Protein AF-A0A2A7MD75-F1 (afdb_monomer)

Nearest PDB structures (foldseek):
  5ohl-assembly1_A-2  TM=5.148E-01  e=8.592E-01  synthetic construct
  4v7h-assembly1_AQ  TM=4.344E-01  e=2.071E+00  Thermomyces lanuginosus
  1b12-assembly4_D  TM=4.498E-01  e=2.619E+00  Escherichia coli BL21(DE3)
  5ztm-assembly1_A  TM=4.430E-01  e=4.186E+00  Drosophila melanogaster
  6f0l-assembly1_5  TM=4.204E-01  e=7.980E+00  Saccharomyces cerevisiae S288C

pLDDT: mean 86.3, std 8.71, range [55.56, 96.75]

Organism: NCBI:txid137838

Radius of gyration: 30.17 Å; Cα contacts (8 Å, |Δi|>4): 158; chains: 1; bounding box: 60×30×83 Å

Sequence (170 aa):
MFCSVKKYNTKDDIVYRFYLCERKRDKETGKIKCSDKLIISIPYDYMIDTHMLKAISRAITRKCKEKGFDKDIYNDIVYDKFTNIRYDLLDLERKKQQEEAERRYKEEYQYQEYFNSFCSGNTTTNYTEEEKGYLKKIYRAAAAKLHPDIIKDDGAGMQFLNKLKEEWSI

Mean predicted aligned error: 11.99 Å

Solvent-accessible surface area (backbone atoms only — not comparable to full-atom values): 9565 Å² total; per-residue (Å²): 119,49,56,48,76,48,82,42,81,54,97,88,51,45,33,40,34,37,24,48,35,40,76,46,68,39,86,87,79,66,47,74,49,75,47,77,43,79,53,50,74,42,48,48,69,56,54,62,37,74,83,40,48,70,57,49,55,51,48,47,53,51,40,36,49,78,72,72,48,56,71,66,59,46,50,68,37,47,46,47,53,50,52,53,52,32,50,56,51,47,52,50,51,52,49,52,53,50,54,50,50,52,49,52,50,50,53,51,50,52,50,49,51,53,49,52,66,65,46,62,58,92,55,95,57,98,63,53,76,68,53,46,55,52,51,51,52,52,50,51,60,47,48,77,60,35,34,34,91,75,67,70,54,97,32,64,60,44,55,52,50,53,51,51,33,62,76,63,40,64

Structure (mmCIF, N/CA/C/O backbone):
data_AF-A0A2A7MD75-F1
#
_entry.id   AF-A0A2A7MD75-F1
#
loop_
_atom_site.group_PDB
_atom_site.id
_atom_site.type_symbol
_atom_site.label_atom_id
_atom_site.label_alt_id
_atom_site.label_comp_id
_atom_site.label_asym_id
_atom_site.label_entity_id
_atom_site.label_seq_id
_atom_site.pdbx_PDB_ins_code
_atom_site.Cartn_x
_atom_site.Cartn_y
_atom_site.Cartn_z
_atom_site.occupancy
_atom_site.B_iso_or_equiv
_atom_site.auth_seq_id
_atom_site.auth_comp_id
_atom_site.auth_asym_id
_atom_site.auth_atom_id
_atom_site.pdbx_PDB_model_num
ATOM 1 N N . MET A 1 1 ? -9.422 -5.688 26.666 1.00 85.56 1 MET A N 1
ATOM 2 C CA . MET A 1 1 ? -9.940 -4.989 25.465 1.00 85.56 1 MET A CA 1
ATOM 3 C C . MET A 1 1 ? -8.946 -5.228 24.340 1.00 85.56 1 MET A C 1
ATOM 5 O O . MET A 1 1 ? -7.787 -5.452 24.655 1.00 85.56 1 MET A O 1
ATOM 9 N N . PHE A 1 2 ? -9.359 -5.249 23.074 1.00 90.00 2 PHE A N 1
ATOM 10 C CA . PHE A 1 2 ? -8.423 -5.431 21.955 1.00 90.00 2 PHE A CA 1
ATOM 11 C C . PHE A 1 2 ? -8.871 -4.651 20.718 1.00 90.00 2 PHE A C 1
ATOM 13 O O . PHE A 1 2 ? -10.055 -4.339 20.582 1.00 90.00 2 PHE A O 1
ATOM 20 N N . CYS A 1 3 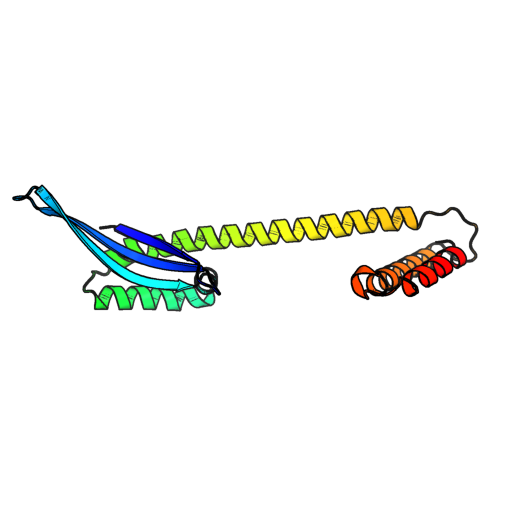? -7.938 -4.354 19.809 1.00 92.62 3 CYS A N 1
ATOM 21 C CA . CYS A 1 3 ? -8.252 -3.744 18.521 1.00 92.62 3 CYS A CA 1
ATOM 22 C C . CYS A 1 3 ? -8.365 -4.821 17.437 1.00 92.62 3 CYS A C 1
ATOM 24 O O . CYS A 1 3 ? -7.416 -5.558 17.163 1.00 92.62 3 CYS A O 1
ATOM 26 N N . SER A 1 4 ? -9.543 -4.914 16.823 1.00 94.25 4 SER A N 1
ATOM 27 C CA . SER A 1 4 ? -9.794 -5.750 15.650 1.00 94.25 4 SER A CA 1
ATOM 28 C C . SER A 1 4 ? -9.738 -4.892 14.395 1.00 94.25 4 SER A C 1
ATOM 30 O O . SER A 1 4 ? -10.275 -3.785 14.374 1.00 94.25 4 SER A O 1
ATOM 32 N N . VAL A 1 5 ? -9.122 -5.408 13.334 1.00 95.94 5 VAL A N 1
ATOM 33 C CA . VAL A 1 5 ? -9.049 -4.716 12.046 1.00 95.94 5 VAL A CA 1
ATOM 34 C C . VAL A 1 5 ? -9.687 -5.585 10.984 1.00 95.94 5 VAL A C 1
ATOM 36 O O . VAL A 1 5 ? -9.373 -6.768 10.870 1.00 95.94 5 VAL A O 1
ATOM 39 N N . LYS A 1 6 ? -10.611 -5.000 10.225 1.00 95.62 6 LYS A N 1
ATOM 40 C CA . LYS A 1 6 ? -11.292 -5.669 9.117 1.00 95.62 6 LYS A CA 1
ATOM 41 C C . LYS A 1 6 ? -10.925 -4.978 7.812 1.00 95.62 6 LYS A C 1
ATOM 43 O O . LYS A 1 6 ? -11.078 -3.761 7.699 1.00 95.62 6 LYS A O 1
ATOM 48 N N . LYS A 1 7 ? -10.463 -5.770 6.849 1.00 95.56 7 LYS A N 1
ATOM 49 C CA . LYS A 1 7 ? -10.178 -5.348 5.477 1.00 95.56 7 LYS A CA 1
ATOM 50 C C . LYS A 1 7 ? -11.444 -5.506 4.635 1.00 95.56 7 LYS A C 1
ATOM 52 O O . LYS A 1 7 ? -12.062 -6.567 4.667 1.00 95.56 7 LYS A O 1
ATOM 57 N N . TYR A 1 8 ? -11.809 -4.470 3.891 1.00 93.50 8 TYR A N 1
ATOM 58 C CA . TYR A 1 8 ? -12.924 -4.493 2.948 1.00 93.50 8 TYR A CA 1
ATOM 59 C C . TYR A 1 8 ? -12.434 -4.082 1.571 1.00 93.50 8 TYR A C 1
ATOM 61 O O . TYR A 1 8 ? -11.775 -3.055 1.443 1.00 93.50 8 TYR A O 1
ATOM 69 N N . ASN A 1 9 ? -12.796 -4.852 0.552 1.00 92.44 9 ASN A N 1
ATOM 70 C CA . ASN A 1 9 ? -12.582 -4.451 -0.830 1.00 92.44 9 ASN A CA 1
ATOM 71 C C . ASN A 1 9 ? -13.812 -3.656 -1.277 1.00 92.44 9 ASN A C 1
ATOM 73 O O . ASN A 1 9 ? -14.935 -4.162 -1.229 1.00 92.44 9 ASN A O 1
ATOM 77 N N . THR A 1 10 ? -13.607 -2.400 -1.644 1.00 85.44 10 THR A N 1
ATOM 78 C CA . THR A 1 10 ? -14.609 -1.580 -2.331 1.00 85.44 10 THR A CA 1
ATOM 79 C C . THR A 1 10 ? -14.386 -1.679 -3.842 1.00 85.44 10 THR A C 1
ATOM 81 O O . THR A 1 10 ? -13.470 -2.373 -4.280 1.00 85.44 10 THR A O 1
ATOM 84 N N . LYS A 1 11 ? -15.242 -1.038 -4.650 1.00 83.38 11 LYS A N 1
ATOM 85 C CA . LYS A 1 11 ? -15.054 -1.002 -6.111 1.00 83.38 11 LYS A CA 1
ATOM 86 C C . LYS A 1 11 ? -13.720 -0.365 -6.506 1.00 83.38 11 LYS A C 1
ATOM 88 O O . LYS A 1 11 ? -13.101 -0.840 -7.449 1.00 83.38 11 LYS A O 1
ATOM 93 N N . ASP A 1 12 ? -13.309 0.662 -5.764 1.00 82.00 12 ASP A N 1
ATOM 94 C CA . ASP A 1 12 ? -12.208 1.542 -6.160 1.00 82.00 12 ASP A CA 1
ATOM 95 C C . ASP A 1 12 ? -10.964 1.380 -5.272 1.00 82.00 12 ASP A C 1
ATOM 97 O O . ASP A 1 12 ? -9.863 1.678 -5.718 1.00 82.00 12 ASP A O 1
ATOM 101 N N . ASP A 1 13 ? -11.112 0.890 -4.033 1.00 86.44 13 ASP A N 1
ATOM 102 C CA . ASP A 1 13 ? -9.994 0.768 -3.085 1.00 86.44 13 ASP A CA 1
ATOM 103 C C . ASP A 1 13 ? -10.198 -0.327 -2.011 1.00 86.44 13 ASP A C 1
ATOM 105 O O . ASP A 1 13 ? -11.296 -0.848 -1.784 1.00 86.44 13 ASP A O 1
ATOM 109 N N . ILE A 1 14 ? -9.134 -0.658 -1.288 1.00 93.88 14 ILE A N 1
ATOM 110 C CA . ILE A 1 14 ? -9.124 -1.475 -0.080 1.00 93.88 14 ILE A CA 1
ATOM 111 C C . ILE A 1 14 ? -9.228 -0.561 1.147 1.00 93.88 14 ILE A C 1
ATOM 113 O O . ILE A 1 14 ? -8.377 0.282 1.384 1.00 93.88 14 ILE A O 1
ATOM 117 N N . VAL A 1 15 ? -10.210 -0.793 2.019 1.00 95.88 15 VAL A N 1
ATOM 118 C CA . VAL A 1 15 ? -10.409 0.003 3.242 1.00 95.88 15 VAL A CA 1
ATOM 119 C C . VAL A 1 15 ? -10.162 -0.832 4.498 1.00 95.88 15 VAL A C 1
ATOM 121 O O . VAL A 1 15 ? -10.755 -1.899 4.687 1.00 95.88 15 VAL A O 1
ATOM 124 N N . TYR A 1 16 ? -9.345 -0.306 5.410 1.00 96.75 16 TYR A N 1
ATOM 125 C CA . TYR A 1 16 ? -9.064 -0.881 6.726 1.00 96.75 16 TYR A CA 1
ATOM 126 C C . TYR A 1 16 ? -9.935 -0.224 7.791 1.00 96.75 16 TYR A C 1
ATOM 128 O O . TYR A 1 16 ? -9.830 0.972 8.061 1.00 96.75 16 TYR A O 1
ATOM 136 N N . ARG A 1 17 ? -10.805 -1.009 8.428 1.00 96.50 17 ARG A N 1
ATOM 137 C CA . ARG A 1 17 ? -11.669 -0.543 9.518 1.00 96.50 17 ARG A CA 1
ATOM 138 C C . ARG A 1 17 ? -11.159 -1.042 10.858 1.00 96.50 17 ARG A C 1
ATOM 140 O O . ARG A 1 17 ? -11.089 -2.249 11.078 1.00 96.50 17 ARG A O 1
ATOM 147 N N . PHE A 1 18 ? -10.865 -0.109 11.754 1.00 95.44 18 PHE A N 1
ATOM 148 C CA . PHE A 1 18 ? -10.353 -0.374 13.094 1.00 95.44 18 PHE A CA 1
ATOM 149 C C . PHE A 1 18 ? -11.491 -0.327 14.106 1.00 95.44 18 PHE A C 1
ATOM 151 O O . PHE A 1 18 ? -12.180 0.687 14.240 1.00 95.44 18 PHE A O 1
ATOM 158 N N . TYR A 1 19 ? -11.672 -1.418 14.837 1.00 94.25 19 TYR A N 1
ATOM 159 C CA . TYR A 1 19 ? -12.678 -1.577 15.875 1.00 94.25 19 TYR A CA 1
ATOM 160 C C . TYR A 1 19 ? -11.994 -1.751 17.221 1.00 94.25 19 TYR A C 1
ATOM 162 O O . TYR A 1 19 ? -11.042 -2.521 17.340 1.00 94.25 19 TYR A O 1
ATOM 170 N N . LEU A 1 20 ? -12.505 -1.073 18.241 1.00 92.19 20 LEU A N 1
ATOM 171 C CA . LEU A 1 20 ? -12.139 -1.335 19.622 1.00 92.19 20 LEU A CA 1
ATOM 172 C C . LEU A 1 20 ? -13.194 -2.256 20.234 1.00 92.19 20 LEU A C 1
ATOM 174 O O . LEU A 1 20 ? -14.373 -1.899 20.330 1.00 92.19 20 LEU A O 1
ATOM 178 N N . CYS A 1 21 ? -12.758 -3.463 20.579 1.00 90.81 21 CYS A N 1
ATOM 179 C CA . CYS A 1 21 ? -13.603 -4.576 20.976 1.00 90.81 21 CYS A CA 1
ATOM 180 C C . CYS A 1 21 ? -13.475 -4.835 22.478 1.00 90.81 21 CYS A C 1
ATOM 182 O O . CYS A 1 21 ? -12.389 -5.097 23.011 1.00 90.81 21 CYS A O 1
ATOM 184 N N . GLU A 1 22 ? -14.612 -4.822 23.163 1.00 88.25 22 GLU A N 1
ATOM 185 C CA . GLU A 1 22 ? -14.734 -5.208 24.561 1.00 88.25 22 GLU A CA 1
ATOM 186 C C . GLU A 1 22 ? -15.516 -6.517 24.671 1.00 88.25 22 GLU A C 1
ATOM 188 O O . GLU A 1 22 ? -16.541 -6.717 24.012 1.00 88.25 22 GLU A O 1
ATOM 193 N N . ARG A 1 23 ? -15.001 -7.441 25.483 1.00 88.38 23 ARG A N 1
ATOM 194 C CA . ARG A 1 23 ? -15.619 -8.733 25.778 1.00 88.38 23 ARG A CA 1
ATOM 195 C C . ARG A 1 23 ? -15.598 -8.910 27.288 1.00 88.38 23 ARG A C 1
ATOM 197 O O . ARG A 1 23 ? -14.522 -8.939 27.880 1.00 88.38 23 ARG A O 1
ATOM 204 N N . LYS A 1 24 ? -16.775 -8.988 27.904 1.00 85.50 24 LYS A N 1
ATOM 205 C CA . LYS A 1 24 ? -16.943 -9.204 29.347 1.00 85.50 24 LYS A CA 1
ATOM 206 C C . LYS A 1 24 ? -17.894 -10.373 29.558 1.00 85.50 24 LYS A C 1
ATOM 208 O O . LYS A 1 24 ? -18.954 -10.417 28.938 1.00 85.50 24 LYS A O 1
ATOM 213 N N . ARG A 1 25 ? -17.517 -11.326 30.410 1.00 84.31 25 ARG A N 1
ATOM 214 C CA . ARG A 1 25 ? -18.412 -12.409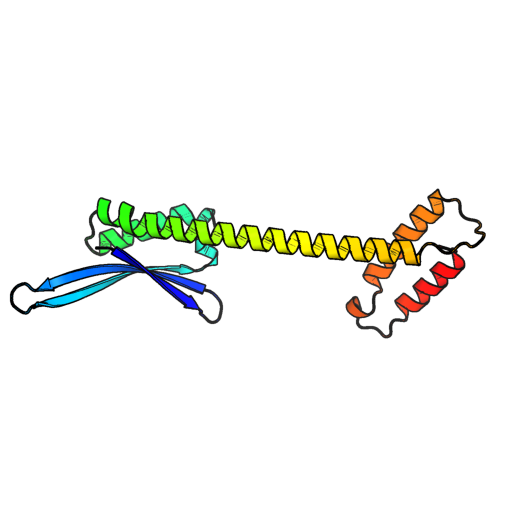 30.825 1.00 84.31 25 ARG A CA 1
ATOM 215 C C . ARG A 1 25 ? -19.274 -11.905 31.974 1.00 84.31 25 ARG A C 1
ATOM 217 O O . ARG A 1 25 ? -18.754 -11.418 32.974 1.00 84.31 25 ARG A O 1
ATOM 224 N N . ASP A 1 26 ? -20.578 -11.995 31.793 1.00 86.50 26 ASP A N 1
ATOM 225 C CA . ASP A 1 26 ? -21.553 -11.730 32.834 1.00 86.50 26 ASP A CA 1
ATOM 226 C C . ASP A 1 26 ? -21.435 -12.826 33.903 1.00 86.50 26 ASP A C 1
ATOM 228 O O . ASP A 1 26 ? -21.495 -14.015 33.583 1.00 86.50 26 ASP A O 1
ATOM 232 N N . LYS A 1 27 ? -21.163 -12.431 35.152 1.00 86.31 27 LYS A N 1
ATOM 233 C CA . LYS A 1 27 ? -20.851 -13.377 36.234 1.00 86.31 27 LYS A CA 1
ATOM 234 C C . LYS A 1 27 ? -22.071 -14.175 36.695 1.00 86.31 27 LYS A C 1
ATOM 236 O O . LYS A 1 27 ? -21.892 -15.276 37.197 1.00 86.31 27 LYS A O 1
ATOM 241 N N . GLU A 1 28 ? -23.275 -13.642 36.509 1.00 87.38 28 GLU A N 1
ATOM 242 C CA . GLU A 1 28 ? -24.522 -14.263 36.963 1.00 87.38 28 GLU A CA 1
ATOM 243 C C . GLU A 1 28 ? -25.106 -15.177 35.887 1.00 87.38 28 GLU A C 1
ATOM 245 O O . GLU A 1 28 ? -25.476 -16.315 36.151 1.00 87.38 28 GLU A O 1
ATOM 250 N N . THR A 1 29 ? -25.150 -14.698 34.643 1.00 88.12 29 THR A N 1
ATOM 251 C CA . THR A 1 29 ? -25.767 -15.441 33.531 1.00 88.12 29 THR A CA 1
ATOM 252 C C . THR A 1 29 ? -24.774 -16.294 32.743 1.00 88.12 29 THR A C 1
ATOM 254 O O . THR A 1 29 ? -25.175 -17.067 31.875 1.00 88.12 29 THR A O 1
ATOM 257 N N . GLY A 1 30 ? -23.468 -16.108 32.961 1.00 87.81 30 GLY A N 1
ATOM 258 C CA . GLY A 1 30 ? -22.396 -16.758 32.202 1.00 87.81 30 GLY A CA 1
ATOM 259 C C . GLY A 1 30 ? -22.269 -16.293 30.745 1.00 87.81 30 GLY A C 1
ATOM 260 O O . GLY A 1 30 ? -21.328 -16.700 30.056 1.00 87.81 30 GLY A O 1
ATOM 261 N N . LYS A 1 31 ? -23.178 -15.434 30.262 1.00 86.50 31 LYS A N 1
ATOM 262 C CA . LYS A 1 31 ? -23.213 -14.945 28.877 1.00 86.50 31 LYS A CA 1
ATOM 263 C C . LYS A 1 31 ? -22.079 -13.955 28.616 1.00 86.50 31 LYS A C 1
ATOM 265 O O . LYS A 1 31 ? -21.733 -13.132 29.462 1.00 86.50 31 LYS A O 1
ATOM 270 N N . ILE A 1 32 ? -21.502 -13.997 27.417 1.00 85.88 32 ILE A N 1
ATOM 271 C CA . ILE A 1 32 ? -20.489 -13.023 26.992 1.00 85.88 32 ILE A CA 1
ATOM 272 C C . ILE A 1 32 ? -21.200 -11.800 26.409 1.00 85.88 32 ILE A C 1
ATOM 274 O O . ILE A 1 32 ? -21.901 -11.904 25.406 1.00 85.88 32 ILE A O 1
ATOM 278 N N . LYS A 1 33 ? -20.984 -10.630 27.013 1.00 83.38 33 LYS A N 1
ATOM 279 C CA . LYS A 1 33 ? -21.380 -9.331 26.463 1.00 83.38 33 LYS A CA 1
ATOM 280 C C . LYS A 1 33 ? -20.251 -8.807 25.576 1.00 83.38 33 LYS A C 1
ATOM 282 O O . LYS A 1 33 ? -19.104 -8.680 26.019 1.00 83.38 33 LYS A O 1
ATOM 287 N N . CYS A 1 34 ? -20.575 -8.524 24.318 1.00 85.88 34 CYS A N 1
ATOM 288 C CA . CYS A 1 34 ? -19.650 -7.997 23.320 1.00 85.88 34 CYS A CA 1
ATOM 289 C C . CYS A 1 34 ? -20.041 -6.579 22.893 1.00 85.88 34 CYS A C 1
ATOM 291 O O . CYS A 1 34 ? -21.200 -6.316 22.587 1.00 85.88 34 CYS A O 1
ATOM 293 N N . SER A 1 35 ? -19.058 -5.682 22.840 1.00 87.06 35 SER A N 1
ATOM 294 C CA . SER A 1 35 ? -19.202 -4.331 22.295 1.00 87.06 35 SER A CA 1
ATOM 295 C C . SER A 1 35 ? -18.095 -4.090 21.278 1.00 87.06 35 SER A C 1
ATOM 297 O O . SER A 1 35 ? -16.918 -4.193 21.621 1.00 87.06 35 SER A O 1
ATOM 299 N N . ASP A 1 36 ? -18.473 -3.812 20.031 1.00 91.62 36 ASP A N 1
ATOM 300 C CA . ASP A 1 36 ? -17.554 -3.519 18.929 1.00 91.62 36 ASP A CA 1
ATOM 301 C C . ASP A 1 36 ? -17.759 -2.081 18.472 1.00 91.62 36 ASP A C 1
ATOM 303 O O . ASP A 1 36 ? -18.735 -1.760 17.792 1.00 91.62 36 ASP A O 1
ATOM 307 N N . LYS A 1 37 ? -16.835 -1.191 18.840 1.00 92.06 37 LYS A N 1
ATOM 308 C CA . LYS A 1 37 ? -16.923 0.222 18.468 1.00 92.06 37 LYS A CA 1
ATOM 309 C C . LYS A 1 37 ? -15.974 0.516 17.312 1.00 92.06 37 LYS A C 1
ATOM 311 O O . LYS A 1 37 ? -14.762 0.494 17.491 1.00 92.06 37 LYS A O 1
ATOM 316 N N . LEU A 1 38 ? -16.519 0.843 16.139 1.00 94.56 38 LEU A N 1
ATOM 317 C CA . LEU A 1 38 ? -15.726 1.371 15.022 1.00 94.56 38 LEU A CA 1
ATOM 318 C C . LEU A 1 38 ? -15.054 2.683 15.446 1.00 94.56 38 LEU A C 1
ATOM 320 O O . LEU A 1 38 ? -15.750 3.605 15.878 1.00 94.56 38 LEU A O 1
ATOM 324 N N . ILE A 1 39 ? -13.732 2.759 15.308 1.00 94.12 39 ILE A N 1
ATOM 325 C CA . ILE A 1 39 ? -12.918 3.940 15.614 1.00 94.12 39 ILE A CA 1
ATOM 326 C C . ILE A 1 39 ? -12.661 4.749 14.346 1.00 94.12 39 ILE A C 1
ATOM 328 O O . ILE A 1 39 ? -12.989 5.934 14.298 1.00 94.12 39 ILE A O 1
ATOM 332 N N . ILE A 1 40 ? -12.105 4.111 13.314 1.00 94.25 40 ILE A N 1
ATOM 333 C CA . ILE A 1 40 ? -11.726 4.771 12.064 1.00 94.25 40 ILE A CA 1
ATOM 334 C C . ILE A 1 40 ? -11.784 3.791 10.888 1.00 94.25 40 ILE A C 1
ATOM 336 O O . ILE A 1 40 ? -11.633 2.581 11.064 1.00 94.25 40 ILE A O 1
ATOM 340 N N . SER A 1 41 ? -12.027 4.328 9.694 1.00 95.69 41 SER A N 1
ATOM 341 C CA . SER A 1 41 ? -11.874 3.631 8.414 1.00 95.69 41 SER A CA 1
ATOM 342 C C . SER A 1 41 ? -10.801 4.355 7.611 1.00 95.69 41 SER A C 1
ATOM 344 O O . SER A 1 41 ? -10.886 5.575 7.481 1.00 95.69 41 SER A O 1
ATOM 346 N N . ILE A 1 42 ? -9.799 3.630 7.121 1.00 95.25 42 ILE A N 1
ATOM 347 C CA . ILE A 1 42 ? -8.635 4.199 6.440 1.00 95.25 42 ILE A CA 1
ATOM 348 C C . ILE A 1 42 ? -8.477 3.505 5.075 1.00 95.25 42 ILE A C 1
ATOM 350 O O . ILE A 1 42 ? -8.302 2.283 5.054 1.00 95.25 42 ILE A O 1
ATOM 354 N N . PRO A 1 43 ? -8.582 4.249 3.959 1.00 95.06 43 PRO A N 1
ATOM 355 C CA . PRO A 1 43 ? -8.224 3.792 2.608 1.00 95.06 43 PRO A CA 1
ATOM 356 C C . PRO A 1 43 ? -6.787 3.251 2.535 1.00 95.06 43 PRO A C 1
ATOM 358 O O . PRO A 1 43 ? -5.936 3.699 3.309 1.00 95.06 43 PRO A O 1
ATOM 361 N N . TYR A 1 44 ? -6.490 2.317 1.629 1.00 94.75 44 TYR A N 1
ATOM 362 C CA . TYR A 1 44 ? -5.157 1.705 1.516 1.00 94.75 44 TYR A CA 1
ATOM 363 C C . TYR A 1 44 ? -4.107 2.755 1.176 1.00 94.75 44 TYR A C 1
ATOM 365 O O . TYR A 1 44 ? -3.074 2.811 1.842 1.00 94.75 44 TYR A O 1
ATOM 373 N N . ASP A 1 45 ? -4.417 3.654 0.246 1.00 93.38 45 ASP A N 1
ATOM 374 C CA . ASP A 1 45 ? -3.510 4.732 -0.152 1.00 93.38 45 ASP A CA 1
ATOM 375 C C . ASP A 1 45 ? -3.108 5.599 1.046 1.00 93.38 45 ASP A C 1
ATOM 377 O O . ASP A 1 45 ? -1.942 5.939 1.234 1.00 93.38 45 ASP A O 1
ATOM 381 N N . TYR A 1 46 ? -4.053 5.878 1.946 1.00 94.62 46 TYR A N 1
ATOM 382 C CA . TYR A 1 46 ? -3.775 6.645 3.162 1.00 94.62 46 TYR A CA 1
ATOM 383 C C . TYR A 1 46 ? -3.018 5.820 4.208 1.00 94.62 46 TYR A C 1
ATOM 385 O O . TYR A 1 46 ? -2.278 6.382 5.018 1.00 94.62 46 TYR A O 1
ATOM 393 N N . MET A 1 47 ? -3.186 4.493 4.209 1.00 94.31 47 MET A N 1
ATOM 394 C CA . MET A 1 47 ? -2.415 3.593 5.069 1.00 94.31 47 MET A CA 1
ATOM 395 C C . MET A 1 47 ? -0.937 3.567 4.693 1.00 94.31 47 MET A C 1
ATOM 397 O O . MET A 1 47 ? -0.125 3.394 5.600 1.00 94.31 47 MET A O 1
ATOM 401 N N . ILE A 1 48 ? -0.581 3.758 3.418 1.00 93.94 48 ILE A N 1
ATOM 402 C CA . ILE A 1 48 ? 0.813 3.766 2.945 1.00 93.94 48 ILE A CA 1
ATOM 403 C C . ILE A 1 48 ? 1.401 5.181 2.811 1.00 93.94 48 ILE A C 1
ATOM 405 O O . ILE A 1 48 ? 2.606 5.360 2.984 1.00 93.94 48 ILE A O 1
ATOM 409 N N . ASP A 1 49 ? 0.581 6.221 2.646 1.00 93.06 49 ASP A N 1
ATOM 410 C CA . ASP A 1 49 ? 1.056 7.607 2.546 1.00 93.06 49 ASP A CA 1
ATOM 411 C C . ASP A 1 49 ? 1.665 8.112 3.870 1.00 93.06 49 ASP A C 1
ATOM 413 O O . ASP A 1 49 ? 1.021 8.140 4.923 1.00 93.06 49 ASP A O 1
ATOM 417 N N . THR A 1 50 ? 2.938 8.510 3.835 1.00 89.75 50 THR A N 1
ATOM 418 C CA . THR A 1 50 ? 3.686 9.028 4.995 1.00 89.75 50 THR A CA 1
ATOM 419 C C . THR A 1 50 ? 3.185 10.391 5.469 1.00 89.75 50 THR A C 1
ATOM 421 O O . THR A 1 50 ? 3.220 10.670 6.672 1.00 89.75 50 THR A O 1
ATOM 424 N N . HIS A 1 51 ? 2.644 11.224 4.580 1.00 92.75 51 HIS A N 1
ATOM 425 C CA . HIS A 1 51 ? 2.084 12.528 4.940 1.00 92.75 51 HIS A CA 1
ATOM 426 C C . HIS A 1 51 ? 0.790 12.391 5.755 1.00 92.75 51 HIS A C 1
ATOM 428 O O . HIS A 1 51 ? 0.492 13.234 6.609 1.00 92.75 51 HIS A O 1
ATOM 434 N N . MET A 1 52 ? 0.065 11.285 5.570 1.00 92.62 52 MET A N 1
ATOM 435 C CA . MET A 1 52 ? -1.198 11.017 6.258 1.00 92.62 52 MET A CA 1
ATOM 436 C C . MET A 1 52 ? -1.030 10.529 7.696 1.00 92.62 52 MET A C 1
ATOM 438 O O . MET A 1 52 ? -1.979 10.626 8.478 1.00 92.62 52 MET A O 1
ATOM 442 N N . LEU A 1 53 ? 0.172 10.103 8.100 1.00 90.38 53 LEU A N 1
ATOM 443 C CA . LEU A 1 53 ? 0.433 9.546 9.431 1.00 90.38 53 LEU A CA 1
ATOM 444 C C . LEU A 1 53 ? -0.085 10.459 10.554 1.00 90.38 53 LEU A C 1
ATOM 446 O O . LEU A 1 53 ? -0.929 10.061 11.355 1.00 90.38 53 LEU A O 1
ATOM 450 N N . LYS A 1 54 ? 0.338 11.730 10.564 1.00 91.31 54 LYS A N 1
ATOM 451 C CA . LYS A 1 54 ? -0.076 12.703 11.593 1.00 91.31 54 LYS A CA 1
ATOM 452 C C . LYS A 1 54 ? -1.576 13.005 11.557 1.00 91.31 54 LYS A C 1
ATOM 454 O O . LYS A 1 54 ? -2.152 13.370 12.584 1.00 91.31 54 LYS A O 1
ATOM 459 N N . ALA A 1 55 ? -2.211 12.947 10.388 1.00 93.50 55 ALA A N 1
ATOM 460 C CA . ALA A 1 55 ? -3.651 13.168 10.261 1.00 93.50 55 ALA A CA 1
ATOM 461 C C . ALA A 1 55 ? -4.436 11.987 10.850 1.00 93.50 55 ALA A C 1
ATOM 463 O O . ALA A 1 55 ? -5.363 12.193 11.635 1.00 93.50 55 ALA A O 1
ATOM 464 N N . ILE A 1 56 ? -3.998 10.762 10.557 1.00 93.50 56 ILE A N 1
ATOM 465 C CA . ILE A 1 56 ? -4.592 9.527 11.069 1.00 93.50 56 ILE A CA 1
ATOM 466 C C . ILE A 1 56 ? -4.448 9.436 12.592 1.00 93.50 56 ILE A C 1
ATOM 468 O O . ILE A 1 56 ? -5.452 9.223 13.274 1.00 93.50 56 ILE A O 1
ATOM 472 N N . SER A 1 57 ? -3.258 9.683 13.157 1.00 91.44 57 SER A N 1
ATOM 473 C CA . SER A 1 57 ? -3.050 9.638 14.617 1.00 91.44 57 SER A CA 1
ATOM 474 C C . SER A 1 57 ? -3.984 10.602 15.356 1.00 91.44 57 SER A C 1
ATOM 476 O O . SER A 1 57 ? -4.590 10.256 16.376 1.00 91.44 57 SER A O 1
ATOM 478 N N . ARG A 1 58 ? -4.162 11.815 14.810 1.00 92.06 58 ARG A N 1
ATOM 479 C CA . ARG A 1 58 ? -5.104 12.811 15.345 1.00 92.06 58 ARG A CA 1
ATOM 480 C C . ARG A 1 58 ? -6.552 12.336 15.241 1.00 92.06 58 ARG A C 1
ATOM 482 O O . ARG A 1 58 ? -7.313 12.502 16.195 1.00 92.06 58 ARG A O 1
ATOM 489 N N . ALA A 1 59 ? -6.936 11.728 14.120 1.00 93.38 59 ALA A N 1
ATOM 490 C CA . ALA A 1 59 ? -8.283 11.204 13.916 1.00 93.38 59 ALA A CA 1
ATOM 491 C C . ALA A 1 59 ? -8.615 10.053 14.880 1.00 93.38 59 ALA A C 1
ATOM 493 O O . ALA A 1 59 ? -9.689 10.073 15.483 1.00 93.38 59 ALA A O 1
ATOM 494 N N . ILE A 1 60 ? -7.686 9.113 15.087 1.00 92.31 60 ILE A N 1
ATOM 495 C CA . ILE A 1 60 ? -7.814 8.022 16.067 1.00 92.31 60 ILE A CA 1
ATOM 496 C C . ILE A 1 60 ? -7.998 8.601 17.471 1.00 92.31 60 ILE A C 1
ATOM 498 O O . ILE A 1 60 ? -8.989 8.301 18.134 1.00 92.31 60 ILE A O 1
ATOM 502 N N . THR A 1 61 ? -7.095 9.494 17.888 1.00 91.06 61 THR A N 1
ATOM 503 C CA . THR A 1 61 ? -7.137 10.138 19.211 1.00 91.06 61 THR A CA 1
ATOM 504 C C . THR A 1 61 ? -8.486 10.811 19.454 1.00 91.06 61 THR A C 1
ATOM 506 O O . THR A 1 61 ? -9.128 10.594 20.482 1.00 91.06 61 THR A O 1
ATOM 509 N N . ARG A 1 62 ? -8.949 11.613 18.489 1.00 92.75 62 ARG A N 1
ATOM 510 C CA . ARG A 1 62 ? -10.233 12.311 18.574 1.00 92.75 62 ARG A CA 1
ATOM 511 C C . ARG A 1 62 ? -11.400 11.329 18.688 1.00 92.75 62 ARG A C 1
ATOM 513 O O . ARG A 1 62 ? -12.228 11.482 19.580 1.00 92.75 62 ARG A O 1
ATOM 520 N N . LYS A 1 63 ? -11.456 10.308 17.828 1.00 93.06 63 LYS A N 1
ATOM 521 C CA . LYS A 1 63 ? -12.555 9.330 17.804 1.00 93.06 63 LYS A CA 1
ATOM 522 C C . LYS A 1 63 ? -12.605 8.458 19.054 1.00 93.06 63 LYS A C 1
ATOM 524 O O . LYS A 1 63 ? -13.695 8.101 19.498 1.00 93.06 63 LYS A O 1
ATOM 529 N N . CYS A 1 64 ? -11.455 8.136 19.637 1.00 90.94 64 CYS A N 1
ATOM 530 C CA . CYS A 1 64 ? -11.391 7.409 20.898 1.00 90.94 64 CYS A CA 1
ATOM 531 C C . CYS A 1 64 ? -11.877 8.268 22.074 1.00 90.94 64 CYS A C 1
ATOM 533 O O . CYS A 1 64 ? -12.701 7.794 22.856 1.00 90.94 64 CYS A O 1
ATOM 535 N N . LYS A 1 65 ? -11.473 9.546 22.136 1.00 90.75 65 LYS A N 1
ATOM 536 C CA . LYS A 1 65 ? -11.977 10.505 23.135 1.00 90.75 65 LYS A CA 1
ATOM 537 C C . LYS A 1 65 ? -13.490 10.710 23.038 1.00 90.75 65 LYS A C 1
ATOM 539 O O . LYS A 1 65 ? -14.174 10.613 24.048 1.00 90.75 65 LYS A O 1
ATOM 544 N N . GLU A 1 66 ? -14.025 10.908 21.829 1.00 92.12 66 GLU A N 1
ATOM 545 C CA . GLU A 1 66 ? -15.477 11.031 21.580 1.00 92.12 66 GLU A CA 1
ATOM 546 C C . GLU A 1 66 ? -16.274 9.821 22.104 1.00 92.12 66 GLU A C 1
ATOM 548 O O . GLU A 1 66 ? -17.447 9.942 22.442 1.00 92.12 66 GLU A O 1
ATOM 553 N N . LYS A 1 67 ? -15.648 8.640 22.173 1.00 90.00 67 LYS A N 1
ATOM 554 C CA . LYS A 1 67 ? -16.273 7.391 22.637 1.00 90.00 67 LYS A CA 1
ATOM 555 C C . LYS A 1 67 ? -16.009 7.078 24.112 1.00 90.00 67 LYS A C 1
ATOM 557 O O . LYS A 1 67 ? -16.417 6.001 24.561 1.00 90.00 67 LYS A O 1
ATOM 562 N N . GLY A 1 68 ? -15.352 7.992 24.829 1.00 88.94 68 GLY A N 1
ATOM 563 C CA . GLY A 1 68 ? -15.055 7.884 26.256 1.00 88.94 68 GLY A CA 1
ATOM 564 C C . GLY A 1 68 ? -13.946 6.889 26.593 1.00 88.94 68 GLY A C 1
ATOM 565 O O . GLY A 1 68 ? -13.986 6.296 27.664 1.00 88.94 68 GLY A O 1
ATOM 566 N N . PHE A 1 69 ? -13.004 6.642 25.678 1.00 87.06 69 PHE A N 1
ATOM 567 C CA . PHE A 1 69 ? -11.856 5.777 25.958 1.00 87.06 69 PHE A CA 1
ATOM 568 C C . PHE A 1 69 ? -10.673 6.573 26.510 1.00 87.06 69 PHE A C 1
ATOM 570 O O . PHE A 1 69 ? -10.345 7.646 25.992 1.00 87.06 69 PHE A O 1
ATOM 577 N N . ASP A 1 70 ? -10.005 6.001 27.512 1.00 85.06 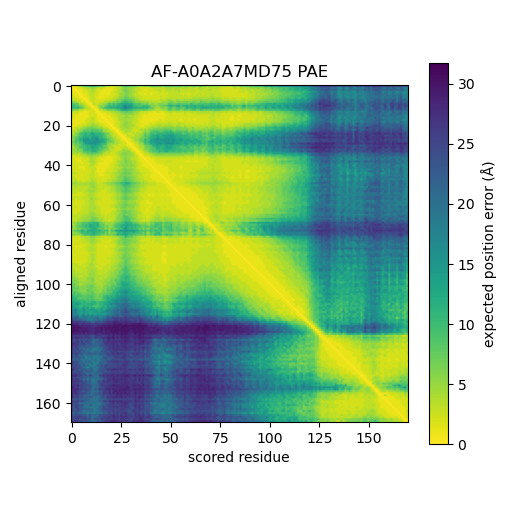70 ASP A N 1
ATOM 578 C CA . ASP A 1 70 ? -8.796 6.567 28.105 1.00 85.06 70 ASP A CA 1
ATOM 579 C C . ASP A 1 70 ? -7.623 6.605 27.127 1.00 85.06 70 ASP A C 1
ATOM 581 O O . ASP A 1 70 ? -7.541 5.827 26.171 1.00 85.06 70 ASP A O 1
ATOM 585 N N . LYS A 1 71 ? -6.695 7.530 27.393 1.00 81.00 71 LYS A N 1
ATOM 586 C CA . LYS A 1 71 ? -5.526 7.783 26.545 1.00 81.00 71 LYS A CA 1
ATOM 587 C C . LYS A 1 71 ? -4.644 6.564 26.351 1.00 81.00 71 LYS A C 1
ATOM 589 O O . LYS A 1 71 ? -4.284 6.253 25.217 1.00 81.00 71 LYS A O 1
ATOM 594 N N . ASP A 1 72 ? -4.367 5.874 27.441 1.00 78.50 72 ASP A N 1
ATOM 595 C CA . ASP A 1 72 ? -3.465 4.728 27.437 1.00 78.50 72 ASP A CA 1
ATOM 596 C C . ASP A 1 72 ? -4.078 3.572 26.629 1.00 78.50 72 ASP A C 1
ATOM 598 O O . ASP A 1 72 ? -3.407 2.923 25.835 1.00 78.50 72 ASP A O 1
ATOM 602 N N . ILE A 1 73 ? -5.408 3.421 26.677 1.00 74.69 73 ILE A N 1
ATOM 603 C CA . ILE A 1 73 ? -6.141 2.403 25.912 1.00 74.69 73 ILE A CA 1
ATOM 604 C C . ILE A 1 73 ? -6.019 2.625 24.397 1.00 74.69 73 ILE A C 1
ATOM 606 O O . ILE A 1 73 ? -5.827 1.662 23.655 1.00 74.69 73 ILE A O 1
ATOM 610 N N . TYR A 1 74 ? -6.169 3.855 23.889 1.00 76.50 74 TYR A N 1
ATOM 611 C CA . TYR A 1 74 ? -6.114 4.059 22.434 1.00 76.50 74 TYR A CA 1
ATOM 612 C C . TYR A 1 74 ? -4.701 4.161 21.866 1.00 76.50 74 TYR A C 1
ATOM 614 O O . TYR A 1 74 ? -4.520 3.799 20.700 1.00 76.50 74 TYR A O 1
ATOM 622 N N . ASN A 1 75 ? -3.724 4.618 22.651 1.00 78.56 75 ASN A N 1
ATOM 623 C CA . ASN A 1 75 ? -2.322 4.584 22.243 1.00 78.56 75 ASN A CA 1
ATOM 624 C C . ASN A 1 75 ? -1.850 3.129 22.116 1.00 78.56 75 ASN A C 1
ATOM 626 O O . ASN A 1 75 ? -1.514 2.695 21.018 1.00 78.56 75 ASN A O 1
ATOM 630 N N . ASP A 1 76 ? -1.964 2.338 23.178 1.00 81.44 76 ASP A N 1
ATOM 631 C CA . ASP A 1 76 ? -1.325 1.017 23.221 1.00 81.44 76 ASP A CA 1
ATOM 632 C C . ASP A 1 76 ? -2.074 -0.035 22.389 1.00 81.44 76 ASP A C 1
ATOM 634 O O . ASP A 1 76 ? -1.506 -1.025 21.939 1.00 81.44 76 ASP A O 1
ATOM 638 N N . ILE A 1 77 ? -3.383 0.142 22.168 1.00 87.75 77 ILE A N 1
ATOM 639 C CA . ILE A 1 77 ? -4.191 -0.870 21.473 1.00 87.75 77 ILE A CA 1
ATOM 640 C C . ILE A 1 77 ? -4.472 -0.472 20.023 1.00 87.75 77 ILE A C 1
ATOM 642 O O . ILE A 1 77 ? -4.339 -1.298 19.120 1.00 87.75 77 ILE A O 1
ATOM 646 N N . VAL A 1 78 ? -4.925 0.761 19.773 1.00 88.81 78 VAL A N 1
ATOM 647 C CA . VAL A 1 78 ? -5.362 1.162 18.423 1.00 88.81 78 VAL A CA 1
ATOM 648 C C . VAL A 1 78 ? -4.184 1.671 17.603 1.00 88.81 78 VAL A C 1
ATOM 650 O O . VAL A 1 78 ? -4.047 1.277 16.444 1.00 88.81 78 VAL A O 1
ATOM 653 N N . TYR A 1 79 ? -3.336 2.521 18.185 1.00 89.31 79 TYR A N 1
ATOM 654 C CA . TYR A 1 79 ? -2.217 3.113 17.458 1.00 89.31 79 TYR A CA 1
ATOM 655 C C . TYR A 1 79 ? -1.117 2.094 17.144 1.00 89.31 79 TYR A C 1
ATOM 657 O O . TYR A 1 79 ? -0.661 2.045 16.000 1.00 89.31 79 TYR A O 1
ATOM 665 N N . ASP A 1 80 ? -0.774 1.215 18.085 1.00 91.12 80 ASP A N 1
ATOM 666 C CA . ASP A 1 80 ? 0.170 0.117 17.832 1.00 91.12 80 ASP A CA 1
ATOM 667 C C . ASP A 1 80 ? -0.343 -0.826 16.744 1.00 91.12 80 ASP A C 1
ATOM 669 O O . ASP A 1 80 ? 0.378 -1.171 15.806 1.00 91.12 80 ASP A O 1
ATOM 673 N N . LYS A 1 81 ? -1.632 -1.191 16.796 1.00 93.56 81 LYS A N 1
ATOM 674 C CA . LYS A 1 81 ? -2.234 -2.046 15.768 1.00 93.56 81 LYS A CA 1
ATOM 675 C C . LYS A 1 81 ? -2.218 -1.382 14.392 1.00 93.56 81 LYS A C 1
ATOM 677 O O . LYS A 1 81 ? -1.940 -2.057 13.403 1.00 93.56 81 LYS A O 1
ATOM 682 N N . PHE A 1 82 ? -2.509 -0.083 14.325 1.00 93.94 82 PHE A N 1
ATOM 683 C CA . PHE A 1 82 ? -2.411 0.703 13.095 1.00 93.94 82 PHE A CA 1
ATOM 684 C C . PHE A 1 82 ? -0.978 0.734 12.558 1.00 93.94 82 PHE A C 1
ATOM 686 O O . PHE A 1 82 ? -0.768 0.459 11.378 1.00 93.94 82 PHE A O 1
ATOM 693 N N . THR A 1 83 ? -0.007 1.011 13.424 1.00 92.94 83 THR A N 1
ATOM 694 C CA . THR A 1 83 ? 1.407 1.135 13.061 1.00 92.94 83 THR A CA 1
ATOM 695 C C . THR A 1 83 ? 1.969 -0.189 12.542 1.00 92.94 83 THR A C 1
ATOM 697 O O . THR A 1 83 ? 2.605 -0.205 11.493 1.00 92.94 83 THR A O 1
ATOM 700 N N . ASN A 1 84 ? 1.645 -1.307 13.197 1.00 94.06 84 ASN A N 1
ATOM 701 C CA . ASN A 1 84 ? 2.058 -2.642 12.756 1.00 94.06 84 ASN A CA 1
ATOM 702 C C . ASN A 1 84 ? 1.499 -2.988 11.374 1.00 94.06 84 ASN A C 1
ATOM 704 O O . ASN A 1 84 ? 2.254 -3.355 10.481 1.00 94.06 84 ASN A O 1
ATOM 708 N N . ILE A 1 85 ? 0.192 -2.790 11.163 1.00 95.00 85 ILE A N 1
ATOM 709 C CA . ILE A 1 85 ? -0.415 -3.035 9.847 1.00 95.00 85 ILE A CA 1
ATOM 710 C C . ILE A 1 85 ? 0.222 -2.129 8.795 1.00 95.00 85 ILE A C 1
ATOM 712 O O . ILE A 1 85 ? 0.540 -2.588 7.707 1.00 95.00 85 ILE A O 1
ATOM 716 N N . ARG A 1 86 ? 0.443 -0.848 9.106 1.00 94.81 86 ARG A N 1
ATOM 717 C CA . ARG A 1 86 ? 1.110 0.076 8.187 1.00 94.81 86 ARG A CA 1
ATOM 718 C C . ARG A 1 86 ? 2.508 -0.417 7.798 1.00 94.81 86 ARG A C 1
ATOM 720 O O . ARG A 1 86 ? 2.846 -0.335 6.622 1.00 94.81 86 ARG A O 1
ATOM 727 N N . TYR A 1 87 ? 3.305 -0.919 8.740 1.00 94.88 87 TYR A N 1
ATOM 728 C CA . TYR A 1 87 ? 4.628 -1.461 8.424 1.00 94.88 87 TYR A CA 1
ATOM 729 C C . TYR A 1 87 ? 4.552 -2.664 7.486 1.00 94.88 87 TYR A C 1
ATOM 731 O O . TYR A 1 87 ? 5.275 -2.680 6.492 1.00 94.88 87 TYR A O 1
ATOM 739 N N . ASP A 1 88 ? 3.633 -3.599 7.735 1.00 95.31 88 ASP A N 1
ATOM 740 C CA . ASP A 1 88 ? 3.430 -4.756 6.857 1.00 95.31 88 ASP A CA 1
ATOM 741 C C . ASP A 1 88 ? 3.045 -4.325 5.429 1.00 95.31 88 ASP A C 1
ATOM 743 O O . ASP A 1 88 ? 3.532 -4.884 4.447 1.00 95.31 88 ASP A O 1
ATOM 747 N N . LEU A 1 89 ? 2.197 -3.296 5.294 1.00 95.06 89 LEU A N 1
ATOM 748 C CA . LEU A 1 89 ? 1.800 -2.765 3.985 1.00 95.06 89 LEU A CA 1
ATOM 749 C C . LEU A 1 89 ? 2.951 -2.049 3.269 1.00 95.06 89 LEU A C 1
ATOM 751 O O . LEU A 1 89 ? 3.119 -2.224 2.065 1.00 95.06 89 LEU A O 1
ATOM 755 N N . LEU A 1 90 ? 3.758 -1.270 3.992 1.00 95.00 90 LEU A N 1
ATOM 756 C CA . LEU A 1 90 ? 4.934 -0.603 3.425 1.00 95.00 90 LEU A CA 1
ATOM 757 C C . LEU A 1 90 ? 6.002 -1.605 2.968 1.00 95.00 90 LEU A C 1
ATOM 759 O O . LEU A 1 90 ? 6.647 -1.382 1.944 1.00 95.00 90 LEU A O 1
ATOM 763 N N . ASP A 1 91 ? 6.193 -2.699 3.707 1.00 95.12 91 ASP A N 1
ATOM 764 C CA . ASP A 1 91 ? 7.106 -3.775 3.311 1.00 95.12 91 ASP A CA 1
ATOM 765 C C . ASP A 1 91 ? 6.604 -4.503 2.058 1.00 95.12 91 ASP A C 1
ATOM 767 O O . ASP A 1 91 ? 7.370 -4.753 1.127 1.00 95.12 91 ASP A O 1
ATOM 771 N N . LEU A 1 92 ? 5.296 -4.769 1.986 1.00 93.94 92 LEU A N 1
ATOM 772 C CA . LEU A 1 92 ? 4.676 -5.352 0.799 1.00 93.94 92 LEU A CA 1
ATOM 773 C C . LEU A 1 92 ? 4.854 -4.459 -0.438 1.00 93.94 92 LEU A C 1
ATOM 775 O O . LEU A 1 92 ? 5.173 -4.962 -1.513 1.00 93.94 92 LEU A O 1
ATOM 779 N N . GLU A 1 93 ? 4.673 -3.145 -0.294 1.00 93.31 93 GLU A N 1
ATOM 780 C CA . GLU A 1 93 ? 4.839 -2.195 -1.398 1.00 93.31 93 GLU A CA 1
ATOM 781 C C . GLU A 1 93 ? 6.296 -2.131 -1.875 1.00 93.31 93 GLU A C 1
ATOM 783 O O . GLU A 1 93 ? 6.567 -2.145 -3.075 1.00 93.31 93 GLU A O 1
ATOM 788 N N . ARG A 1 94 ? 7.252 -2.168 -0.940 1.00 93.81 94 ARG A N 1
ATOM 789 C CA . ARG A 1 94 ? 8.681 -2.235 -1.267 1.00 93.81 94 ARG A CA 1
ATOM 790 C C . ARG A 1 94 ? 9.026 -3.496 -2.057 1.00 93.81 94 ARG A C 1
ATOM 792 O O . ARG A 1 94 ? 9.754 -3.407 -3.042 1.00 93.81 94 ARG A O 1
ATOM 799 N N . LYS A 1 95 ? 8.499 -4.652 -1.648 1.00 95.06 95 LYS A N 1
ATOM 800 C CA . LYS A 1 95 ? 8.719 -5.926 -2.350 1.00 95.06 95 LYS A CA 1
ATOM 801 C C . LYS A 1 95 ? 8.158 -5.894 -3.767 1.00 95.06 95 LYS A C 1
ATOM 803 O O . LYS A 1 95 ? 8.866 -6.261 -4.695 1.00 95.06 95 LYS A O 1
ATOM 808 N N . LYS A 1 96 ? 6.945 -5.367 -3.959 1.00 93.69 96 LYS A N 1
ATOM 809 C CA . LYS A 1 96 ? 6.362 -5.196 -5.302 1.00 93.69 96 LYS A CA 1
ATOM 810 C C . LYS A 1 96 ? 7.230 -4.320 -6.203 1.00 93.69 96 LYS A C 1
ATOM 812 O O . LYS A 1 96 ? 7.467 -4.678 -7.351 1.00 93.69 96 LYS A O 1
ATOM 817 N N . GLN A 1 97 ? 7.727 -3.198 -5.680 1.00 92.81 97 GLN A N 1
ATOM 818 C CA . GLN A 1 97 ? 8.607 -2.301 -6.434 1.00 92.81 97 GLN A CA 1
ATOM 819 C C . GLN A 1 97 ? 9.927 -2.981 -6.818 1.00 92.81 97 GLN A C 1
ATOM 821 O O . GLN A 1 97 ? 10.400 -2.805 -7.938 1.00 92.81 97 GLN A O 1
ATOM 826 N N . GLN A 1 98 ? 10.508 -3.775 -5.914 1.00 93.75 98 GLN A N 1
ATOM 827 C CA . GLN A 1 98 ? 11.715 -4.555 -6.196 1.00 93.75 98 GLN A CA 1
ATOM 828 C C . GLN A 1 98 ? 11.464 -5.618 -7.268 1.00 93.75 98 GLN A C 1
ATOM 830 O O . GLN A 1 98 ? 12.208 -5.683 -8.240 1.00 93.75 98 GLN A O 1
ATOM 835 N N . GLU A 1 99 ? 10.387 -6.393 -7.146 1.00 94.00 99 GLU A N 1
ATOM 836 C CA . GLU A 1 99 ? 10.010 -7.411 -8.132 1.00 94.00 99 GLU A CA 1
ATOM 837 C C . GLU A 1 99 ? 9.732 -6.805 -9.516 1.00 94.00 99 GLU A C 1
ATOM 839 O O . GLU A 1 99 ? 10.108 -7.382 -10.537 1.00 94.00 99 GLU A O 1
ATOM 844 N N . GLU A 1 100 ? 9.085 -5.639 -9.575 1.00 93.44 100 GLU A N 1
ATOM 845 C CA . GLU A 1 100 ? 8.841 -4.926 -10.829 1.00 93.44 100 GLU A CA 1
ATOM 846 C C . GLU A 1 100 ? 10.145 -4.396 -11.439 1.00 93.44 100 GLU A C 1
ATOM 848 O O . GLU A 1 100 ? 10.361 -4.539 -12.643 1.00 93.44 100 GLU A O 1
ATOM 853 N N . ALA A 1 101 ? 11.038 -3.833 -10.622 1.00 91.88 101 ALA A N 1
ATOM 854 C CA . ALA A 1 101 ? 12.347 -3.372 -11.073 1.00 91.88 101 ALA A CA 1
ATOM 855 C C . ALA A 1 101 ? 13.210 -4.530 -11.596 1.00 91.88 101 ALA A C 1
ATOM 857 O O . ALA A 1 101 ? 13.802 -4.419 -12.668 1.00 91.88 101 ALA A O 1
ATOM 858 N N . GLU A 1 102 ? 13.238 -5.6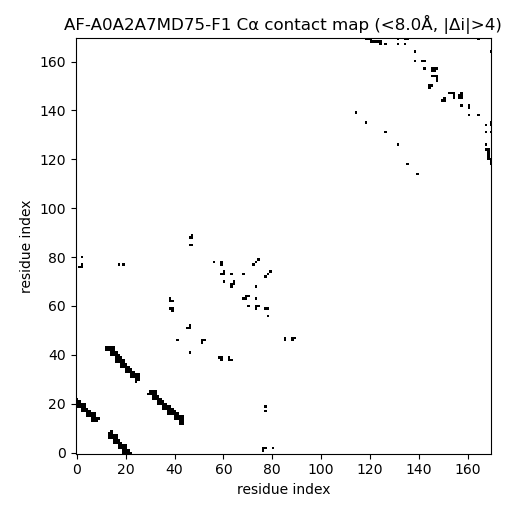62 -10.891 1.00 93.50 102 GLU A N 1
ATOM 859 C CA . GLU A 1 102 ? 13.938 -6.871 -11.331 1.00 93.50 102 GLU A CA 1
ATOM 860 C C . GLU A 1 102 ? 13.360 -7.432 -12.628 1.00 93.50 102 GLU A C 1
ATOM 862 O O . GLU A 1 102 ? 14.108 -7.877 -13.498 1.00 93.50 102 GLU A O 1
ATOM 867 N N . ARG A 1 103 ? 12.031 -7.408 -12.777 1.00 92.56 103 ARG A N 1
ATOM 868 C CA . ARG A 1 103 ? 11.368 -7.836 -14.009 1.00 92.56 103 ARG A CA 1
ATOM 869 C C . ARG A 1 103 ? 11.767 -6.951 -15.182 1.00 92.56 103 ARG A C 1
ATOM 871 O O . ARG A 1 103 ? 12.217 -7.480 -16.192 1.00 92.56 103 ARG A O 1
ATOM 878 N N . ARG A 1 104 ? 11.690 -5.627 -15.018 1.00 88.56 104 ARG A N 1
ATOM 879 C CA . ARG A 1 104 ? 12.118 -4.659 -16.041 1.00 88.56 104 ARG A CA 1
ATOM 880 C C . ARG A 1 104 ? 13.584 -4.843 -16.412 1.00 88.56 104 ARG A C 1
ATOM 882 O O . ARG A 1 104 ? 13.913 -4.865 -17.590 1.00 88.56 104 ARG A O 1
ATOM 889 N N . TYR A 1 105 ? 14.447 -5.034 -15.417 1.00 89.38 105 TYR A N 1
ATOM 890 C CA . TYR A 1 105 ? 15.866 -5.288 -15.643 1.00 89.38 105 TYR A CA 1
ATOM 891 C C . TYR A 1 105 ? 16.101 -6.578 -16.442 1.00 89.38 105 TYR A C 1
ATOM 893 O O . TYR A 1 105 ? 16.888 -6.586 -17.385 1.00 89.38 105 TYR A O 1
ATOM 901 N N . LYS A 1 106 ? 15.401 -7.671 -16.107 1.00 89.94 106 LYS A N 1
ATOM 902 C CA . LYS A 1 106 ? 15.493 -8.940 -16.848 1.00 89.94 106 LYS A CA 1
ATOM 903 C C . LYS A 1 106 ? 14.985 -8.807 -18.281 1.00 89.94 106 LYS A C 1
ATOM 905 O O . LYS A 1 106 ? 15.628 -9.327 -19.187 1.00 89.94 106 LYS A O 1
ATOM 910 N N . GLU A 1 107 ? 13.863 -8.125 -18.487 1.00 85.69 107 GLU A N 1
ATOM 911 C CA . GLU A 1 107 ? 13.307 -7.855 -19.818 1.00 85.69 107 GLU A CA 1
ATOM 912 C C . GLU A 1 107 ? 14.278 -7.020 -20.664 1.00 85.69 107 GLU A C 1
ATOM 914 O O . GLU A 1 107 ? 14.555 -7.366 -21.812 1.00 85.69 107 GLU A O 1
ATOM 919 N N . GLU A 1 108 ? 14.865 -5.970 -20.083 1.00 83.81 108 GLU A N 1
ATOM 920 C CA . GLU A 1 108 ? 15.864 -5.131 -20.747 1.00 83.81 108 GLU A CA 1
ATOM 921 C C . GLU A 1 108 ? 17.133 -5.919 -21.093 1.00 83.81 108 GLU A C 1
ATOM 923 O O . GLU A 1 108 ? 17.642 -5.812 -22.211 1.00 83.81 108 GLU A O 1
ATOM 928 N N . TYR A 1 109 ? 17.614 -6.755 -20.170 1.00 83.75 109 TYR A N 1
ATOM 929 C CA . TYR A 1 109 ? 18.775 -7.609 -20.396 1.00 83.75 109 TYR A CA 1
ATOM 930 C C . TYR A 1 109 ? 18.525 -8.625 -21.516 1.00 83.75 109 TYR A C 1
ATOM 932 O O . TYR A 1 109 ? 19.326 -8.715 -22.445 1.00 83.75 109 TYR A O 1
ATOM 940 N N . GLN A 1 110 ? 17.390 -9.334 -21.489 1.00 80.81 110 GLN A N 1
ATOM 941 C CA . GLN A 1 110 ? 17.016 -10.284 -22.544 1.00 80.81 110 GLN A CA 1
ATOM 942 C C . GLN A 1 110 ? 16.870 -9.595 -23.902 1.00 80.81 110 GLN A C 1
ATOM 944 O O . GLN A 1 110 ? 17.376 -10.093 -24.908 1.00 80.81 110 GLN A O 1
ATOM 949 N N . TYR A 1 111 ? 16.230 -8.424 -23.936 1.00 77.50 111 TYR A N 1
ATOM 950 C CA . TYR A 1 111 ? 16.137 -7.620 -25.149 1.00 77.50 111 TYR A CA 1
ATOM 951 C C . TYR A 1 111 ? 17.524 -7.211 -25.653 1.00 77.50 111 TYR A C 1
ATOM 953 O O . TYR A 1 111 ? 17.796 -7.286 -26.849 1.00 77.50 111 TYR A O 1
ATOM 961 N N . GLN A 1 112 ? 18.430 -6.810 -24.759 1.00 76.31 112 GLN A N 1
ATOM 962 C CA . GLN A 1 112 ? 19.793 -6.442 -25.119 1.00 76.31 112 GLN A CA 1
ATOM 963 C C . GLN A 1 112 ? 20.607 -7.623 -25.654 1.00 76.31 112 GLN A C 1
ATOM 965 O O . GLN A 1 112 ? 21.323 -7.440 -26.638 1.00 76.31 112 GLN A O 1
ATOM 970 N N . GLU A 1 113 ? 20.492 -8.809 -25.062 1.00 79.75 113 GLU A N 1
ATOM 971 C CA . GLU A 1 113 ? 21.145 -10.018 -25.571 1.00 79.75 113 GLU A CA 1
ATOM 972 C C . GLU A 1 113 ? 20.608 -10.417 -26.946 1.00 79.75 113 GLU A C 1
ATOM 974 O O . GLU A 1 113 ? 21.395 -10.595 -27.878 1.00 79.75 113 GLU A O 1
ATOM 979 N N . TYR A 1 114 ? 19.280 -10.468 -27.109 1.00 73.44 114 TYR A N 1
ATOM 980 C CA . TYR A 1 114 ? 18.648 -10.735 -28.402 1.00 73.44 114 TYR A CA 1
ATOM 981 C C . TYR A 1 114 ? 19.103 -9.723 -29.458 1.00 73.44 114 TYR A C 1
ATOM 983 O O . TYR A 1 114 ? 19.508 -10.093 -30.557 1.00 73.44 114 TYR A O 1
ATOM 991 N N . PHE A 1 115 ? 19.109 -8.439 -29.102 1.00 69.62 115 PHE A N 1
ATOM 992 C CA . PHE A 1 115 ? 19.550 -7.360 -29.971 1.00 69.62 115 PHE A CA 1
ATOM 993 C C . PHE A 1 115 ? 21.013 -7.512 -30.400 1.00 69.62 115 PHE A C 1
ATOM 995 O O . PHE A 1 115 ? 21.331 -7.380 -31.580 1.00 69.62 115 PHE A O 1
ATOM 1002 N N . ASN A 1 116 ? 21.908 -7.806 -29.456 1.00 72.75 116 ASN A N 1
ATOM 1003 C CA . ASN A 1 116 ? 23.327 -8.001 -29.739 1.00 72.75 116 ASN A CA 1
ATOM 1004 C C . ASN A 1 116 ? 23.565 -9.228 -30.628 1.00 72.75 116 ASN A C 1
ATOM 1006 O O . ASN A 1 116 ? 24.378 -9.151 -31.545 1.00 72.75 116 ASN A O 1
ATOM 1010 N N . SER A 1 117 ? 22.834 -10.324 -30.394 1.00 71.19 117 SER A N 1
ATOM 1011 C CA . SER A 1 117 ? 22.880 -11.521 -31.242 1.00 71.19 117 SER A CA 1
ATOM 1012 C C . SER A 1 117 ? 22.289 -11.277 -32.628 1.00 71.19 117 SER A C 1
ATOM 1014 O O . SER A 1 117 ? 22.730 -11.878 -33.600 1.00 71.19 117 SER A O 1
ATOM 1016 N N . PHE A 1 118 ? 21.275 -10.424 -32.741 1.00 65.69 118 PHE A N 1
ATOM 1017 C CA . PHE A 1 118 ? 20.703 -10.060 -34.029 1.00 65.69 118 PHE A CA 1
ATOM 1018 C C . PHE A 1 118 ? 21.679 -9.196 -34.835 1.00 65.69 118 PHE A C 1
ATOM 1020 O O . PHE A 1 118 ? 21.742 -9.330 -36.054 1.00 65.69 118 PHE A O 1
ATOM 1027 N N . CYS A 1 119 ? 22.457 -8.352 -34.155 1.00 63.97 119 CYS A N 1
ATOM 1028 C CA . CYS A 1 119 ? 23.392 -7.404 -34.753 1.00 63.97 119 CYS A CA 1
ATOM 1029 C C . CYS A 1 119 ? 24.843 -7.931 -34.900 1.00 63.97 119 CYS A C 1
ATOM 1031 O O . CYS A 1 119 ? 25.803 -7.154 -34.878 1.00 63.97 119 CYS A O 1
ATOM 1033 N N . SER A 1 120 ? 25.063 -9.248 -34.920 1.00 59.16 120 SER A N 1
ATOM 1034 C CA . SER A 1 120 ? 26.406 -9.859 -34.986 1.00 59.16 120 SER A CA 1
ATOM 1035 C C . SER A 1 120 ? 26.716 -10.528 -36.334 1.00 59.16 120 SER A C 1
ATOM 1037 O O . SER A 1 120 ? 27.545 -11.434 -36.410 1.00 59.16 120 SER A O 1
ATOM 1039 N N . GLY A 1 121 ? 26.087 -10.066 -37.420 1.00 56.56 121 GLY A N 1
ATOM 1040 C CA . GLY A 1 121 ? 26.374 -10.537 -38.777 1.00 56.56 121 GLY A CA 1
ATOM 1041 C C . GLY A 1 121 ? 27.800 -10.194 -39.229 1.00 56.56 121 GLY A C 1
ATOM 1042 O O . GLY A 1 121 ? 28.189 -9.029 -39.262 1.00 56.56 121 GLY A O 1
ATOM 1043 N N . ASN A 1 122 ? 28.587 -11.211 -39.594 1.00 55.56 122 ASN A N 1
ATOM 1044 C CA . ASN A 1 122 ? 29.893 -11.036 -40.231 1.00 55.56 122 ASN A CA 1
ATOM 1045 C C . ASN A 1 122 ? 29.703 -10.672 -41.706 1.00 55.56 122 ASN A C 1
ATOM 1047 O O . ASN A 1 122 ? 29.611 -11.546 -42.567 1.00 55.56 122 ASN A O 1
ATOM 1051 N N . THR A 1 123 ? 29.677 -9.377 -41.993 1.00 56.00 123 THR A N 1
ATOM 1052 C CA . THR A 1 123 ? 29.695 -8.840 -43.356 1.00 56.00 123 THR A CA 1
ATOM 1053 C C . THR A 1 123 ? 30.733 -7.730 -43.452 1.00 56.00 123 THR A C 1
ATOM 1055 O O . THR A 1 123 ? 30.902 -6.935 -42.532 1.00 56.00 123 THR A O 1
ATOM 1058 N N . THR A 1 124 ? 31.487 -7.707 -44.549 1.00 57.53 124 THR A N 1
ATOM 1059 C CA . THR A 1 124 ? 32.459 -6.655 -44.871 1.00 57.53 124 THR A CA 1
ATOM 1060 C C . THR A 1 124 ? 31.726 -5.336 -45.098 1.00 57.53 124 THR A C 1
ATOM 1062 O O . THR A 1 124 ? 30.904 -5.248 -46.005 1.00 57.53 124 THR A O 1
ATOM 1065 N N . THR A 1 125 ? 32.015 -4.324 -44.280 1.00 61.66 125 THR A N 1
ATOM 1066 C CA . THR A 1 125 ? 31.284 -3.045 -44.257 1.00 61.66 125 THR A CA 1
ATOM 1067 C C . THR A 1 125 ? 32.210 -1.875 -44.550 1.00 61.66 125 THR A C 1
ATOM 1069 O O . THR A 1 125 ? 33.375 -1.919 -44.161 1.00 61.66 125 THR A O 1
ATOM 1072 N N . ASN A 1 126 ? 31.667 -0.775 -45.074 1.00 71.31 126 ASN A N 1
ATOM 1073 C CA . ASN A 1 126 ? 32.394 0.495 -45.197 1.00 71.31 126 ASN A CA 1
ATOM 1074 C C . ASN A 1 126 ? 32.424 1.327 -43.896 1.00 71.31 126 ASN A C 1
ATOM 1076 O O . ASN A 1 126 ? 33.023 2.397 -43.885 1.00 71.31 126 ASN A O 1
ATOM 1080 N N . TYR A 1 127 ? 31.783 0.857 -42.819 1.00 77.25 127 TYR A N 1
ATOM 1081 C CA . TYR A 1 127 ? 31.725 1.541 -41.525 1.00 77.25 127 TYR A CA 1
ATOM 1082 C C . TYR A 1 127 ? 32.817 1.050 -40.574 1.00 77.25 127 TYR A C 1
ATOM 1084 O O . TYR A 1 127 ? 33.085 -0.151 -40.475 1.00 77.25 127 TYR A O 1
ATOM 1092 N N . THR A 1 128 ? 33.409 1.977 -39.827 1.00 81.50 128 THR A N 1
ATOM 1093 C CA . THR A 1 128 ? 34.282 1.656 -38.693 1.00 81.50 128 THR A CA 1
ATOM 1094 C C . THR A 1 128 ? 33.486 0.999 -37.557 1.00 81.50 128 THR A C 1
ATOM 1096 O O . THR A 1 128 ? 32.266 1.139 -37.460 1.00 81.50 128 THR A O 1
ATOM 1099 N N . GLU A 1 129 ? 34.162 0.288 -36.652 1.00 76.44 129 GLU A N 1
ATOM 1100 C CA . GLU A 1 129 ? 33.501 -0.341 -35.494 1.00 76.44 129 GLU A CA 1
ATOM 1101 C C . GLU A 1 129 ? 32.816 0.680 -34.566 1.00 76.44 129 GLU A C 1
ATOM 1103 O O . GLU A 1 129 ? 31.770 0.388 -33.981 1.00 76.44 129 GLU A O 1
ATOM 1108 N N . GLU A 1 130 ? 33.348 1.903 -34.476 1.00 82.12 130 GLU A N 1
ATOM 1109 C CA . GLU A 1 130 ? 32.716 2.985 -33.716 1.00 82.12 130 GLU A CA 1
ATOM 1110 C C . GLU A 1 130 ? 31.402 3.440 -34.378 1.00 82.12 130 GLU A C 1
ATOM 1112 O O . GLU A 1 130 ? 30.367 3.539 -33.712 1.00 82.12 130 GLU A O 1
ATOM 1117 N N . GLU A 1 131 ? 31.405 3.623 -35.704 1.00 81.31 131 GLU A N 1
ATOM 1118 C CA . GLU A 1 131 ? 30.218 3.971 -36.499 1.00 81.31 131 GLU A CA 1
ATOM 1119 C C . GLU A 1 131 ? 29.143 2.888 -36.431 1.00 81.31 131 GLU A C 1
ATOM 1121 O O . GLU A 1 131 ? 27.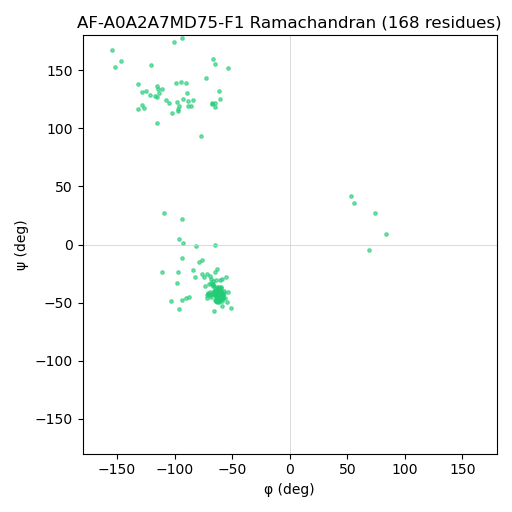971 3.205 -36.219 1.00 81.31 131 GLU A O 1
ATOM 1126 N N . LYS A 1 132 ? 29.521 1.606 -36.490 1.00 80.81 132 LYS A N 1
ATOM 1127 C CA . LYS A 1 132 ? 28.585 0.496 -36.247 1.00 80.81 132 LYS A CA 1
ATOM 1128 C C . LYS A 1 132 ? 27.970 0.564 -34.855 1.00 80.81 132 LYS A C 1
ATOM 1130 O O . LYS A 1 132 ? 26.786 0.274 -34.694 1.00 80.81 132 LYS A O 1
ATOM 1135 N N . GLY A 1 133 ? 28.740 0.978 -33.848 1.00 81.56 133 GLY A N 1
ATOM 1136 C CA . GLY A 1 133 ? 28.233 1.235 -32.503 1.00 81.56 133 GLY A CA 1
ATOM 1137 C C . GLY A 1 133 ? 27.128 2.298 -32.482 1.00 81.56 133 GLY A C 1
ATOM 1138 O O . GLY A 1 133 ? 26.108 2.115 -31.810 1.00 81.56 133 GLY A O 1
ATOM 1139 N N . TYR A 1 134 ? 27.283 3.383 -33.246 1.00 84.06 134 TYR A N 1
ATOM 1140 C CA . TYR A 1 134 ? 26.241 4.404 -33.398 1.00 84.06 134 TYR A CA 1
ATOM 1141 C C . TYR A 1 134 ? 25.044 3.901 -34.217 1.00 84.06 134 TYR A C 1
ATOM 1143 O O . TYR A 1 134 ? 23.904 4.102 -33.796 1.00 84.06 134 TYR A O 1
ATOM 1151 N N . LEU A 1 135 ? 25.269 3.180 -35.319 1.00 85.44 135 LEU A N 1
ATOM 1152 C CA . LEU A 1 135 ? 24.201 2.612 -36.151 1.00 85.44 135 LEU A CA 1
ATOM 1153 C C . LEU A 1 135 ? 23.352 1.593 -35.375 1.00 85.44 135 LEU A C 1
ATOM 1155 O O . LEU A 1 135 ? 22.126 1.642 -35.446 1.00 85.44 135 LEU A O 1
ATOM 1159 N N . LYS A 1 136 ? 23.964 0.752 -34.531 1.00 85.31 136 LYS A N 1
ATOM 1160 C CA . LYS A 1 136 ? 23.245 -0.146 -33.609 1.00 85.31 136 LYS A CA 1
ATOM 1161 C C . LYS A 1 136 ? 22.391 0.629 -32.603 1.00 85.31 136 LYS A C 1
ATOM 1163 O O . LYS A 1 136 ? 21.251 0.248 -32.347 1.00 85.31 136 LYS A O 1
ATOM 1168 N N . LYS A 1 137 ? 22.880 1.749 -32.057 1.00 86.38 137 LYS A N 1
ATOM 1169 C CA . LYS A 1 137 ? 22.072 2.614 -31.170 1.00 86.38 137 LYS A CA 1
ATOM 1170 C C . LYS A 1 137 ? 20.885 3.239 -31.909 1.00 86.38 137 LYS A C 1
ATOM 1172 O O . LYS A 1 137 ? 19.784 3.263 -31.361 1.00 86.38 137 LYS A O 1
ATOM 1177 N N . ILE A 1 138 ? 21.093 3.701 -33.143 1.00 87.38 138 ILE A N 1
ATOM 1178 C CA . ILE A 1 138 ? 20.040 4.272 -33.996 1.00 87.38 138 ILE A CA 1
ATOM 1179 C C . ILE A 1 138 ? 18.989 3.208 -34.321 1.00 87.38 138 ILE A C 1
ATOM 1181 O O . ILE A 1 138 ? 17.801 3.435 -34.097 1.00 87.38 138 ILE A O 1
ATOM 1185 N N . TYR A 1 139 ? 19.424 2.025 -34.757 1.00 87.75 139 TYR A N 1
ATOM 1186 C CA . TYR A 1 139 ? 18.551 0.890 -35.042 1.00 87.75 139 TYR A CA 1
ATOM 1187 C C . TYR A 1 139 ? 17.746 0.488 -33.796 1.00 87.75 139 TYR A C 1
ATOM 1189 O O . TYR A 1 139 ? 16.529 0.343 -33.874 1.00 87.75 139 TYR A O 1
ATOM 1197 N N . ARG A 1 140 ? 18.377 0.414 -32.614 1.00 84.38 140 ARG A N 1
ATOM 1198 C CA . ARG A 1 140 ? 17.687 0.138 -31.340 1.00 84.38 140 ARG A CA 1
ATOM 1199 C C . ARG A 1 140 ? 16.601 1.167 -31.030 1.00 84.38 140 ARG A C 1
ATOM 1201 O O . ARG A 1 140 ? 15.490 0.786 -30.666 1.00 84.38 140 ARG A O 1
ATOM 1208 N N . ALA A 1 141 ? 16.920 2.454 -31.147 1.00 86.62 141 ALA A N 1
ATOM 1209 C CA . ALA A 1 141 ? 15.981 3.531 -30.844 1.00 86.62 141 ALA A CA 1
ATOM 1210 C C . ALA A 1 141 ? 14.802 3.563 -31.832 1.00 86.62 141 ALA A C 1
ATOM 1212 O O . ALA A 1 141 ? 13.672 3.847 -31.434 1.00 86.62 141 ALA A O 1
ATOM 1213 N N . ALA A 1 142 ? 15.059 3.247 -33.103 1.00 86.56 142 ALA A N 1
ATOM 1214 C CA . ALA A 1 142 ? 14.037 3.146 -34.135 1.00 86.56 142 ALA A CA 1
ATOM 1215 C C . ALA A 1 142 ? 13.152 1.903 -33.946 1.00 86.56 142 ALA A C 1
ATOM 1217 O O . ALA A 1 142 ? 11.931 2.032 -33.959 1.00 86.56 142 ALA A O 1
ATOM 1218 N N . ALA A 1 143 ? 13.733 0.727 -33.683 1.00 85.75 143 ALA A N 1
ATOM 1219 C CA . ALA A 1 143 ? 12.998 -0.523 -33.463 1.00 85.75 143 ALA A CA 1
ATOM 1220 C C . ALA A 1 143 ? 12.041 -0.418 -32.268 1.00 85.75 143 ALA A C 1
ATOM 1222 O O . ALA A 1 143 ? 10.884 -0.812 -32.364 1.00 85.75 143 ALA A O 1
ATOM 1223 N N . ALA A 1 144 ? 12.489 0.208 -31.175 1.00 84.38 144 ALA A N 1
ATOM 1224 C CA . ALA A 1 144 ? 11.661 0.443 -29.993 1.00 84.38 144 ALA A CA 1
ATOM 1225 C C . ALA A 1 144 ? 10.448 1.350 -30.260 1.00 84.38 144 ALA A C 1
ATOM 1227 O O . ALA A 1 144 ? 9.498 1.331 -29.488 1.00 84.38 144 ALA A O 1
ATOM 1228 N N . LYS A 1 145 ? 10.465 2.161 -31.323 1.00 85.62 145 LYS A N 1
ATOM 1229 C CA . LYS A 1 145 ? 9.321 2.997 -31.714 1.00 85.62 145 LYS A CA 1
ATOM 1230 C C . LYS A 1 145 ? 8.484 2.364 -32.815 1.00 85.62 145 LYS A C 1
ATOM 1232 O O . LYS A 1 145 ? 7.281 2.572 -32.814 1.00 85.62 145 LYS A O 1
ATOM 1237 N N . LEU A 1 146 ? 9.113 1.622 -33.726 1.00 83.56 146 LEU A N 1
ATOM 1238 C CA . LEU A 1 146 ? 8.504 1.037 -34.924 1.00 83.56 146 LEU A CA 1
ATOM 1239 C C . LEU A 1 146 ? 7.993 -0.399 -34.728 1.00 83.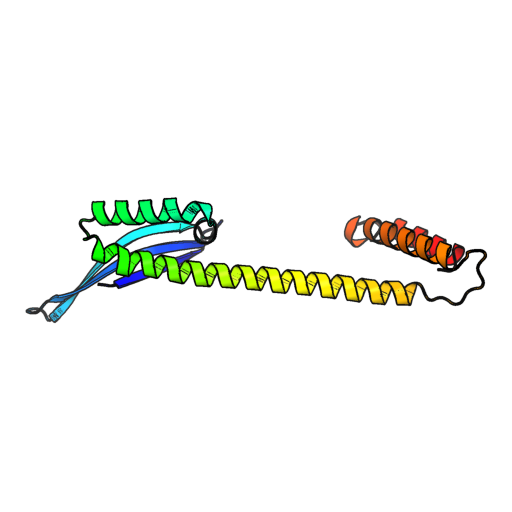56 146 LEU A C 1
ATOM 1241 O O . LEU A 1 146 ? 7.492 -0.996 -35.680 1.00 83.56 146 LEU A O 1
ATOM 1245 N N . HIS A 1 147 ? 8.110 -0.961 -33.520 1.00 79.62 147 HIS A N 1
ATOM 1246 C CA . HIS A 1 147 ? 7.621 -2.306 -33.234 1.00 79.62 147 HIS A CA 1
ATOM 1247 C C . HIS A 1 147 ? 6.096 -2.391 -33.449 1.00 79.62 147 HIS A C 1
ATOM 1249 O O . HIS A 1 147 ? 5.362 -1.538 -32.931 1.00 79.62 147 HIS A O 1
ATOM 1255 N N . PRO A 1 148 ? 5.591 -3.416 -34.162 1.00 77.31 148 PRO A N 1
ATOM 1256 C CA . PRO A 1 148 ? 4.162 -3.562 -34.438 1.00 77.31 148 PRO A CA 1
ATOM 1257 C C . PRO A 1 148 ? 3.312 -3.653 -33.162 1.00 77.31 148 PRO A C 1
ATOM 1259 O O . PRO A 1 148 ? 2.203 -3.136 -33.156 1.00 77.31 148 PRO A O 1
ATOM 1262 N N . ASP A 1 149 ? 3.833 -4.174 -32.045 1.00 75.38 149 ASP A N 1
ATOM 1263 C CA . ASP A 1 149 ? 3.095 -4.176 -30.763 1.00 75.38 149 ASP A CA 1
ATOM 1264 C C . ASP A 1 149 ? 2.828 -2.767 -30.199 1.00 75.38 149 ASP A C 1
ATOM 1266 O O . ASP A 1 149 ? 1.890 -2.577 -29.423 1.00 75.38 149 ASP A O 1
ATOM 1270 N N . ILE A 1 150 ? 3.637 -1.773 -30.582 1.00 78.69 150 ILE A N 1
ATOM 1271 C CA . ILE A 1 150 ? 3.528 -0.389 -30.101 1.00 78.69 150 ILE A CA 1
ATOM 1272 C C . ILE A 1 150 ? 2.666 0.444 -31.053 1.00 78.69 150 ILE A C 1
ATOM 1274 O O . ILE A 1 150 ? 1.761 1.143 -30.598 1.00 78.69 150 ILE A O 1
ATOM 1278 N N . ILE A 1 151 ? 2.918 0.364 -32.365 1.00 78.31 151 ILE A N 1
ATOM 1279 C CA . ILE A 1 151 ? 2.183 1.153 -33.374 1.00 78.31 151 ILE A CA 1
ATOM 1280 C C . ILE A 1 151 ? 0.860 0.476 -33.779 1.00 78.31 151 ILE A C 1
ATOM 1282 O O . ILE A 1 151 ? -0.068 1.157 -34.208 1.00 78.31 151 ILE A O 1
ATOM 1286 N N . LYS A 1 152 ? 0.727 -0.843 -33.579 1.00 78.44 152 LYS A N 1
ATOM 1287 C CA . LYS A 1 152 ? -0.395 -1.675 -34.058 1.00 78.44 152 LYS A CA 1
ATOM 1288 C C . LYS A 1 152 ? -0.600 -1.584 -35.574 1.00 78.44 152 LYS A C 1
ATOM 1290 O O . LYS A 1 152 ? -1.733 -1.593 -36.049 1.00 78.44 152 LYS A O 1
ATOM 1295 N N . ASP A 1 153 ? 0.505 -1.474 -36.303 1.00 77.94 153 ASP A N 1
ATOM 1296 C CA . ASP A 1 153 ? 0.545 -1.394 -37.765 1.00 77.94 153 ASP A CA 1
ATOM 1297 C C . ASP A 1 153 ? 0.903 -2.755 -38.387 1.00 77.94 153 ASP A C 1
ATOM 1299 O O . ASP A 1 153 ? 1.264 -3.699 -37.680 1.00 77.94 153 ASP A O 1
ATOM 1303 N N . ASP A 1 154 ? 0.858 -2.851 -39.713 1.00 80.75 154 ASP A N 1
ATOM 1304 C CA . ASP A 1 154 ? 1.203 -4.039 -40.511 1.00 80.75 154 ASP A CA 1
ATOM 1305 C C . ASP A 1 154 ? 2.690 -4.465 -40.435 1.00 80.75 154 ASP A C 1
ATOM 1307 O O . ASP A 1 154 ? 3.108 -5.456 -41.040 1.00 80.75 154 ASP A O 1
ATOM 1311 N N . GLY A 1 155 ? 3.500 -3.731 -39.670 1.00 80.44 155 GLY A N 1
ATOM 1312 C CA . GLY A 1 155 ? 4.926 -3.976 -39.493 1.00 80.44 155 GLY A CA 1
ATOM 1313 C C . GLY A 1 155 ? 5.803 -3.373 -40.593 1.00 80.44 155 GLY A C 1
ATOM 1314 O O . GLY A 1 155 ? 7.008 -3.636 -40.589 1.00 80.44 155 GLY A O 1
ATOM 1315 N N . ALA A 1 156 ? 5.264 -2.542 -41.494 1.00 83.81 156 ALA A N 1
ATOM 1316 C CA . ALA A 1 156 ? 6.019 -1.893 -42.569 1.00 83.81 156 ALA A CA 1
ATOM 1317 C C . ALA A 1 156 ? 7.242 -1.113 -42.056 1.00 83.81 156 ALA A C 1
ATOM 1319 O O . ALA A 1 156 ? 8.329 -1.206 -42.632 1.00 83.81 156 ALA A O 1
ATOM 1320 N N . GLY A 1 157 ? 7.105 -0.404 -40.929 1.00 83.00 157 GLY A N 1
ATOM 1321 C CA . GLY A 1 157 ? 8.218 0.308 -40.291 1.00 83.00 157 GLY A CA 1
ATOM 1322 C C . GLY A 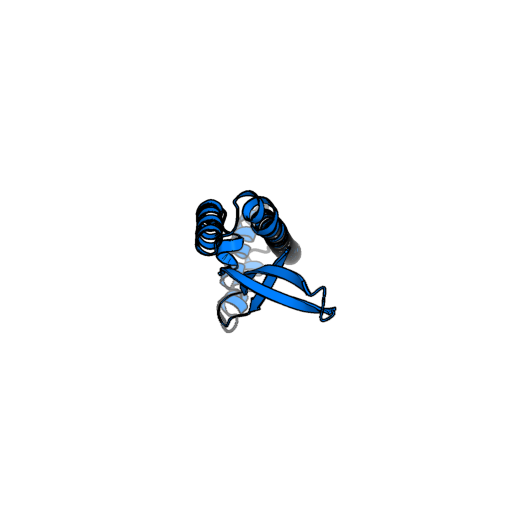1 157 ? 9.357 -0.621 -39.859 1.00 83.00 157 GLY A C 1
ATOM 1323 O O . GLY A 1 157 ? 10.529 -0.309 -40.071 1.00 83.00 157 GLY A O 1
ATOM 1324 N N . MET A 1 158 ? 9.024 -1.798 -39.323 1.00 85.56 158 MET A N 1
ATOM 1325 C CA . MET A 1 158 ? 10.012 -2.796 -38.912 1.00 85.56 158 MET A CA 1
ATOM 1326 C C . MET A 1 158 ? 10.658 -3.491 -40.119 1.00 85.56 158 MET A C 1
ATOM 1328 O O . MET A 1 158 ? 11.859 -3.751 -40.115 1.00 85.56 158 MET A O 1
ATOM 1332 N N . GLN A 1 159 ? 9.892 -3.734 -41.188 1.00 87.62 159 GLN A N 1
ATOM 1333 C CA . GLN A 1 159 ? 10.420 -4.270 -42.447 1.00 87.62 159 GLN A CA 1
ATOM 1334 C C . GLN A 1 159 ? 11.411 -3.306 -43.110 1.00 87.62 159 GLN A C 1
ATOM 1336 O O . GLN A 1 159 ? 12.461 -3.738 -43.582 1.00 87.62 159 GLN A O 1
ATOM 1341 N N . PHE A 1 160 ? 11.112 -2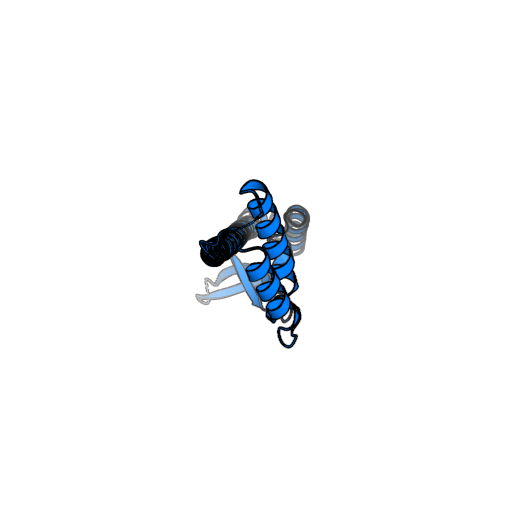.004 -43.124 1.00 88.19 160 PHE A N 1
ATOM 1342 C CA . PHE A 1 160 ? 12.043 -0.989 -43.622 1.00 88.19 160 PHE A CA 1
ATOM 1343 C C . PHE A 1 160 ? 13.318 -0.935 -42.776 1.00 88.19 160 PHE A C 1
ATOM 1345 O O . PHE A 1 160 ? 14.422 -0.912 -43.316 1.00 88.19 160 PHE A O 1
ATOM 1352 N N . LEU A 1 161 ? 13.175 -0.993 -41.451 1.00 88.69 161 LEU A N 1
ATOM 1353 C CA . LEU A 1 161 ? 14.315 -0.989 -40.545 1.00 88.69 161 LEU A CA 1
ATOM 1354 C C . LEU A 1 161 ? 15.214 -2.227 -40.740 1.00 88.69 161 LEU A C 1
ATOM 1356 O O . LEU A 1 161 ? 16.436 -2.099 -40.719 1.00 88.69 161 LEU A O 1
ATOM 1360 N N . ASN A 1 162 ? 14.634 -3.400 -41.015 1.00 86.00 162 ASN A N 1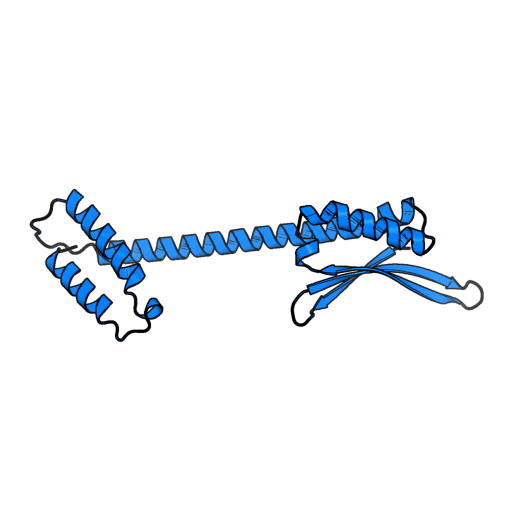
ATOM 1361 C CA . ASN A 1 162 ? 15.388 -4.611 -41.356 1.00 86.00 162 ASN A CA 1
ATOM 1362 C C . ASN A 1 162 ? 16.189 -4.467 -42.662 1.00 86.00 162 ASN A C 1
ATOM 1364 O O . ASN A 1 162 ? 17.319 -4.941 -42.720 1.00 86.00 162 ASN A O 1
ATOM 1368 N N . LYS A 1 163 ? 15.664 -3.767 -43.677 1.00 88.31 163 LYS A N 1
ATOM 1369 C CA . LYS A 1 163 ? 16.431 -3.464 -44.902 1.00 88.31 163 LYS A CA 1
ATOM 1370 C C . LYS A 1 163 ? 17.642 -2.579 -44.603 1.00 88.31 163 LYS A C 1
ATOM 1372 O O . LYS A 1 163 ? 18.742 -2.874 -45.054 1.00 88.31 163 LYS A O 1
ATOM 1377 N N . LEU A 1 164 ? 17.459 -1.539 -43.784 1.00 87.62 164 LEU A N 1
ATOM 1378 C CA . LEU A 1 164 ? 18.561 -0.662 -43.368 1.00 87.62 164 LEU A CA 1
ATOM 1379 C C . LEU A 1 164 ? 19.637 -1.419 -42.591 1.00 87.62 164 LEU A C 1
ATOM 1381 O O . LEU A 1 164 ? 20.820 -1.153 -42.765 1.00 87.62 164 LEU A O 1
ATOM 1385 N N . LYS A 1 165 ? 19.246 -2.390 -41.760 1.00 83.94 165 LYS A N 1
ATOM 1386 C CA . LYS A 1 165 ? 20.202 -3.266 -41.082 1.00 83.94 165 LYS A CA 1
ATOM 1387 C C . LYS A 1 165 ? 21.087 -4.026 -42.074 1.00 83.94 165 LYS A C 1
ATOM 1389 O O . LYS A 1 165 ? 22.299 -4.066 -41.878 1.00 83.94 165 LYS A O 1
ATOM 1394 N N . GLU A 1 166 ? 20.492 -4.618 -43.109 1.00 84.12 166 GLU A N 1
ATOM 1395 C CA . GLU A 1 166 ? 21.230 -5.340 -44.153 1.00 84.12 166 GLU A CA 1
ATOM 1396 C C . GLU A 1 166 ? 22.191 -4.401 -44.901 1.00 84.12 166 GLU A C 1
ATOM 1398 O O . GLU A 1 166 ? 23.370 -4.722 -45.055 1.00 84.12 166 GLU A O 1
ATOM 1403 N N . GLU A 1 167 ? 21.724 -3.206 -45.281 1.00 83.69 167 GLU A N 1
ATOM 1404 C CA . GLU A 1 167 ? 22.539 -2.178 -45.947 1.00 83.69 167 GLU A CA 1
ATOM 1405 C C . GLU A 1 167 ? 23.702 -1.686 -45.074 1.00 83.69 167 GLU A C 1
ATOM 1407 O O . GLU A 1 167 ? 24.824 -1.515 -45.553 1.00 83.69 167 GLU A O 1
ATOM 1412 N N . TRP A 1 168 ? 23.456 -1.484 -43.779 1.00 84.00 168 TRP A N 1
ATOM 1413 C CA . TRP A 1 168 ? 24.475 -1.078 -42.811 1.00 84.00 168 TRP A CA 1
ATOM 1414 C C . TRP A 1 168 ? 25.398 -2.219 -42.399 1.00 84.00 168 TRP A C 1
ATOM 1416 O O . TRP A 1 168 ? 26.455 -1.963 -41.816 1.00 84.00 168 TRP A O 1
ATOM 1426 N N . SER A 1 169 ? 25.018 -3.459 -42.721 1.00 75.31 169 SER A N 1
ATOM 1427 C CA . SER A 1 169 ? 25.743 -4.665 -42.336 1.00 75.31 169 SER A CA 1
ATOM 1428 C C . SER A 1 169 ? 25.994 -4.720 -40.821 1.00 75.31 169 SER A C 1
ATOM 1430 O O . SER A 1 169 ? 27.097 -5.049 -40.372 1.00 75.31 169 SER A O 1
ATOM 1432 N N . ILE A 1 170 ? 24.972 -4.339 -40.043 1.00 70.69 170 ILE A N 1
ATOM 1433 C CA . ILE A 1 170 ? 24.982 -4.376 -38.573 1.00 70.69 170 ILE A CA 1
ATOM 1434 C C . ILE A 1 170 ? 24.099 -5.463 -38.004 1.00 70.69 170 ILE A C 1
ATOM 1436 O O . ILE A 1 170 ? 23.244 -6.047 -38.700 1.00 70.69 170 ILE A O 1
#

Foldseek 3Di:
DAKDWDWDDDPVFIKIWIWDKDWDQDPPPRDIDIDTHTQDIATLVLLQDPVNLVVVVVSSQVSCVVVVHDPVCSVVHVVVVSVVVSVVSNVVVVVVVVVVVVVVVVVVVVVVVVLVVVLPFDDDAPDDPVVSVVLSVVLVVQCVCQPCVNVVDPSVSVVVSVVVCVNRSD

Secondary structure (DSSP, 8-state):
-EEEEEEEE-SS-EEEEEEEEEEEE-TTT-PEEEEEEEEEEEEHHHHH-STTHHHHHHHHHHHHHHTT--HHHIIIIIIHHHHHHHHHHHHHHHHHHHHHHHHHHHHHHHHHHHHHHHT------SS-HHHHHHHHHHHHHHHHHH-HHHH-S-SHHHHHHHHHHHHHT-